Protein AF-A0A521I3H9-F1 (afdb_monomer)

Sequence (42 aa):
MYPLSYADAFAVALAQELAATVITGDPEFRAIGNIVSVDWIR

Radius of gyration: 9.41 Å; Cα contacts (8 Å, |Δi|>4): 38; chains: 1; bounding box: 20×19×24 Å

Structure (mmCIF, N/CA/C/O backbone):
data_AF-A0A521I3H9-F1
#
_entry.id   AF-A0A521I3H9-F1
#
loop_
_atom_site.group_PDB
_atom_site.id
_atom_site.type_symbol
_atom_site.label_atom_id
_atom_site.label_alt_id
_atom_site.label_comp_id
_atom_site.label_asym_id
_atom_site.label_entity_id
_atom_site.label_seq_id
_atom_site.pdbx_PDB_ins_code
_atom_site.Cartn_x
_atom_site.Cartn_y
_atom_site.Cartn_z
_atom_site.occupancy
_atom_site.B_iso_or_equiv
_atom_site.auth_seq_id
_atom_site.auth_comp_id
_atom_site.auth_asym_id
_atom_site.auth_atom_id
_atom_site.pdbx_PDB_model_num
ATOM 1 N N . MET A 1 1 ? 8.307 -13.435 8.522 1.00 46.69 1 MET A N 1
ATOM 2 C CA . MET A 1 1 ? 8.990 -12.142 8.322 1.00 46.69 1 MET A CA 1
ATOM 3 C C . MET A 1 1 ? 8.653 -11.709 6.912 1.00 46.69 1 MET A C 1
ATOM 5 O O . MET A 1 1 ? 9.013 -12.431 5.994 1.00 46.69 1 MET A O 1
ATOM 9 N N . TYR A 1 2 ? 7.867 -10.650 6.739 1.00 57.28 2 TYR A N 1
ATOM 10 C CA . TYR A 1 2 ?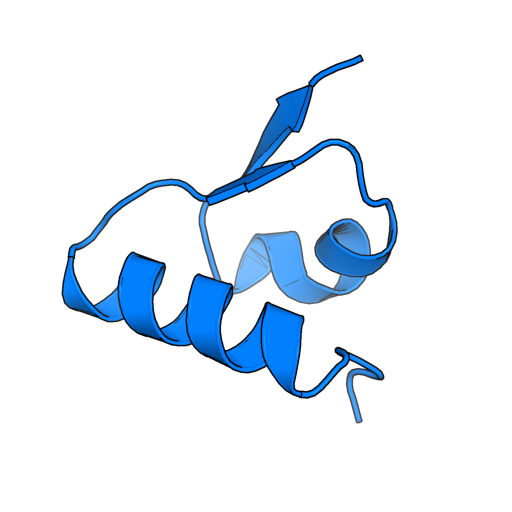 7.669 -10.068 5.412 1.00 57.28 2 TYR A CA 1
ATOM 11 C C . TYR A 1 2 ? 8.908 -9.214 5.128 1.00 57.28 2 TYR A C 1
ATOM 13 O O . TYR A 1 2 ? 9.222 -8.371 5.972 1.00 57.28 2 TYR A O 1
ATOM 21 N N . PRO A 1 3 ? 9.663 -9.446 4.043 1.00 69.69 3 PRO A N 1
ATOM 22 C CA . PRO A 1 3 ? 10.814 -8.622 3.711 1.00 69.69 3 PRO A CA 1
ATOM 23 C C . PRO A 1 3 ? 10.303 -7.352 3.031 1.00 69.69 3 PRO A C 1
ATOM 25 O O . PRO A 1 3 ? 10.533 -7.149 1.852 1.00 69.69 3 PRO A O 1
ATOM 28 N N . LEU A 1 4 ? 9.525 -6.550 3.754 1.00 79.00 4 LEU A N 1
ATOM 29 C CA . LEU A 1 4 ? 9.166 -5.226 3.277 1.00 79.00 4 LEU A CA 1
ATOM 30 C C . LEU A 1 4 ? 10.344 -4.305 3.582 1.00 79.00 4 LEU A C 1
ATOM 32 O O . LEU A 1 4 ? 10.875 -4.342 4.702 1.00 79.00 4 LEU A O 1
ATOM 36 N N . SER A 1 5 ? 10.759 -3.486 2.619 1.00 87.25 5 SER A N 1
ATOM 37 C CA . SER A 1 5 ? 11.754 -2.462 2.909 1.00 87.25 5 SER A CA 1
ATOM 38 C C . SER A 1 5 ? 11.233 -1.507 3.996 1.00 87.25 5 SER A C 1
ATOM 40 O O . SER A 1 5 ? 10.027 -1.358 4.218 1.00 87.25 5 SER A O 1
ATOM 42 N N . TYR A 1 6 ? 12.147 -0.836 4.702 1.00 88.50 6 TYR A N 1
ATOM 43 C CA . TYR A 1 6 ? 11.752 0.119 5.742 1.00 88.50 6 TYR A CA 1
ATOM 44 C C . TYR A 1 6 ? 10.911 1.276 5.174 1.00 88.50 6 TYR A C 1
ATOM 46 O O . TYR A 1 6 ? 10.005 1.760 5.846 1.00 88.50 6 TYR A O 1
ATOM 54 N N . ALA A 1 7 ? 11.171 1.691 3.929 1.00 89.88 7 ALA A N 1
ATOM 55 C CA . ALA A 1 7 ? 10.403 2.740 3.264 1.00 89.88 7 ALA A CA 1
ATOM 56 C C . ALA A 1 7 ? 8.971 2.281 2.947 1.00 89.88 7 ALA A C 1
ATOM 58 O O . ALA A 1 7 ? 8.012 2.999 3.237 1.00 89.88 7 ALA A O 1
ATOM 59 N N . ASP A 1 8 ? 8.816 1.059 2.443 1.00 91.56 8 ASP A N 1
ATOM 60 C CA . ASP A 1 8 ? 7.503 0.487 2.137 1.00 91.56 8 ASP A CA 1
ATOM 61 C C . ASP A 1 8 ? 6.663 0.305 3.400 1.00 91.56 8 ASP A C 1
ATOM 63 O O . ASP A 1 8 ? 5.454 0.536 3.387 1.00 91.56 8 ASP A O 1
ATOM 67 N N . ALA A 1 9 ? 7.300 -0.022 4.529 1.00 91.94 9 ALA A N 1
ATOM 68 C CA . ALA A 1 9 ? 6.609 -0.155 5.808 1.00 91.94 9 ALA A CA 1
ATOM 69 C C . ALA A 1 9 ? 5.954 1.164 6.250 1.00 91.94 9 ALA A C 1
ATOM 71 O O . ALA A 1 9 ? 4.844 1.140 6.783 1.00 91.94 9 ALA A O 1
ATOM 72 N N . PHE A 1 10 ? 6.582 2.314 5.980 1.00 93.81 10 PHE A N 1
ATOM 73 C CA . PHE A 1 10 ? 5.960 3.618 6.232 1.00 93.81 10 PHE A CA 1
ATOM 74 C C . PHE A 1 10 ? 4.771 3.888 5.320 1.00 93.81 10 PHE A C 1
ATOM 76 O O . PHE A 1 10 ? 3.753 4.384 5.797 1.00 93.81 10 PHE A O 1
ATOM 83 N N . ALA A 1 11 ? 4.875 3.558 4.031 1.00 93.94 11 ALA A N 1
ATOM 84 C CA . ALA A 1 11 ? 3.765 3.733 3.098 1.00 93.94 11 ALA A CA 1
ATOM 85 C C . ALA A 1 11 ? 2.541 2.910 3.532 1.00 93.94 11 ALA A C 1
ATOM 87 O O . ALA A 1 11 ? 1.420 3.419 3.542 1.00 93.94 11 ALA A O 1
ATOM 88 N N . VAL A 1 12 ? 2.766 1.666 3.966 1.00 93.81 12 VAL A N 1
ATOM 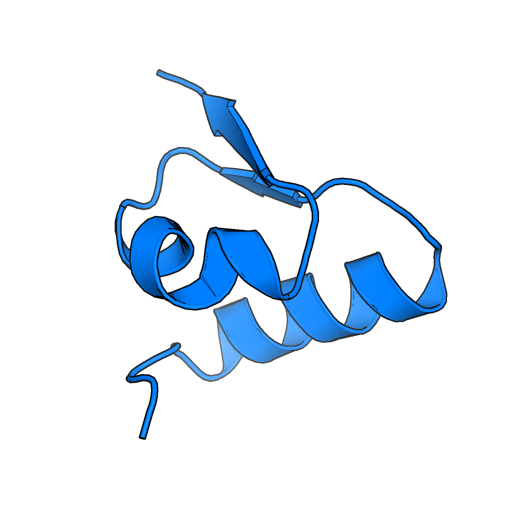89 C CA . VAL A 1 12 ? 1.718 0.791 4.510 1.00 93.81 12 VAL A CA 1
ATOM 90 C C . VAL A 1 12 ? 1.121 1.368 5.789 1.00 93.81 12 VAL A C 1
ATOM 92 O O . VAL A 1 12 ? -0.099 1.470 5.889 1.00 93.81 12 VAL A O 1
ATOM 95 N N . ALA A 1 13 ? 1.958 1.760 6.753 1.00 94.81 13 ALA A N 1
ATOM 96 C CA . ALA A 1 13 ? 1.490 2.295 8.030 1.00 94.81 13 ALA A CA 1
ATOM 97 C C . ALA A 1 13 ? 0.647 3.566 7.838 1.00 94.81 13 ALA A C 1
ATOM 99 O O . ALA A 1 13 ? -0.430 3.686 8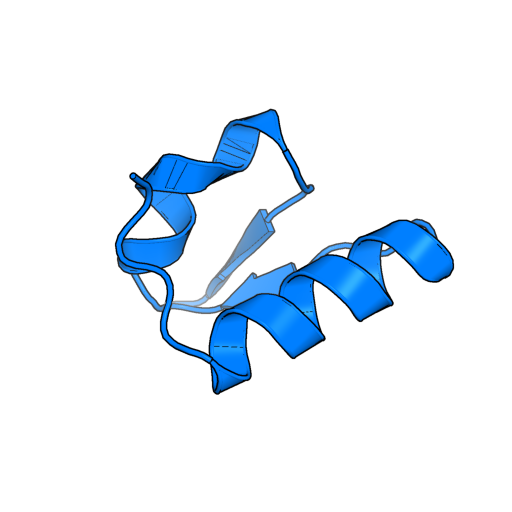.417 1.00 94.81 13 ALA A O 1
ATOM 100 N N . LEU A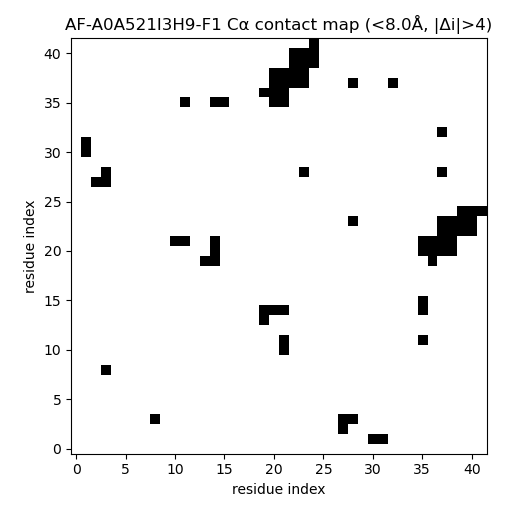 1 14 ? 1.088 4.470 6.959 1.00 96.12 14 LEU A N 1
ATOM 101 C CA . LEU A 1 14 ? 0.349 5.685 6.626 1.00 96.12 14 LEU A CA 1
ATOM 102 C C . LEU A 1 14 ? -0.990 5.372 5.944 1.00 96.12 14 LEU A C 1
ATOM 104 O O . LEU A 1 14 ? -2.009 5.979 6.267 1.00 96.12 14 LEU A O 1
ATOM 108 N N . ALA A 1 15 ? -1.011 4.410 5.019 1.00 96.25 15 ALA A N 1
ATOM 109 C CA . ALA A 1 15 ? -2.248 3.998 4.365 1.00 96.25 15 ALA A CA 1
ATOM 110 C C . ALA A 1 15 ? -3.247 3.387 5.358 1.00 96.25 15 ALA A C 1
ATOM 112 O O . ALA A 1 15 ? -4.441 3.658 5.263 1.00 96.25 15 ALA A O 1
ATOM 113 N N . GLN A 1 16 ? -2.776 2.623 6.347 1.00 94.75 16 GLN 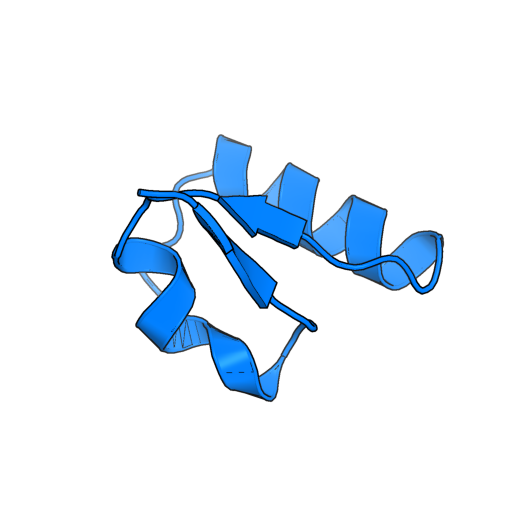A N 1
ATOM 114 C CA . GLN A 1 16 ? -3.627 2.105 7.420 1.00 94.75 16 GLN A CA 1
ATOM 115 C C . GLN A 1 16 ? -4.186 3.223 8.307 1.00 94.75 16 GLN A C 1
ATOM 117 O O . GLN A 1 16 ? -5.383 3.224 8.590 1.00 94.75 16 GLN A O 1
ATOM 122 N N . GLU A 1 17 ? -3.350 4.185 8.710 1.00 97.12 17 GLU A N 1
ATOM 123 C CA . GLU A 1 17 ? -3.762 5.323 9.543 1.00 97.12 17 GLU A CA 1
ATOM 124 C C . GLU A 1 17 ? -4.838 6.178 8.860 1.00 97.12 17 GLU A C 1
ATOM 126 O O . GLU A 1 17 ? -5.799 6.609 9.496 1.00 97.12 17 GLU A O 1
ATOM 131 N N . LEU A 1 18 ? -4.709 6.377 7.548 1.00 97.06 18 LEU A N 1
ATOM 132 C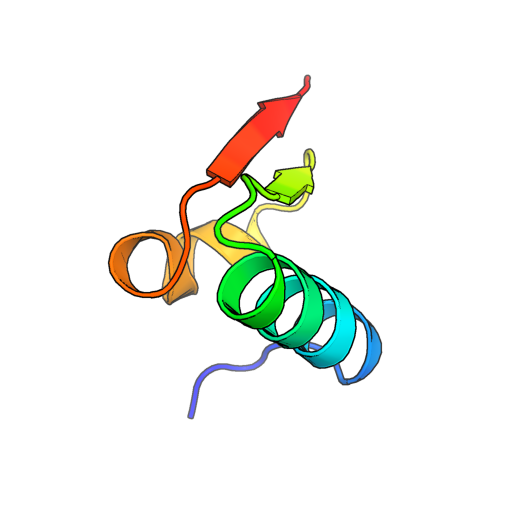 CA . LEU A 1 18 ? -5.626 7.198 6.758 1.00 97.06 18 LEU A CA 1
ATOM 133 C C . LEU A 1 18 ? -6.788 6.413 6.131 1.00 97.06 18 LEU A C 1
ATOM 135 O O . LEU A 1 18 ? -7.580 7.004 5.398 1.00 97.06 18 LEU A O 1
ATOM 139 N N . ALA A 1 19 ? -6.886 5.099 6.373 1.00 95.75 19 ALA A N 1
ATOM 140 C CA . ALA A 1 19 ? -7.795 4.194 5.661 1.00 95.75 19 ALA A CA 1
ATOM 141 C C . ALA A 1 19 ? -7.720 4.353 4.122 1.00 95.75 19 ALA A C 1
ATOM 143 O O . ALA A 1 19 ? -8.728 4.304 3.413 1.00 95.75 19 ALA A O 1
ATOM 144 N N . ALA A 1 20 ? -6.509 4.575 3.613 1.00 95.81 20 ALA A N 1
ATOM 145 C CA . ALA A 1 20 ? -6.210 4.828 2.212 1.00 95.81 20 ALA A CA 1
ATOM 146 C C . ALA A 1 20 ? -5.759 3.555 1.473 1.00 95.81 20 ALA A C 1
ATOM 148 O O . ALA A 1 20 ? -5.522 2.500 2.062 1.00 95.81 20 ALA A O 1
ATOM 149 N N . THR A 1 21 ? -5.643 3.663 0.148 1.00 95.56 21 THR A N 1
ATOM 150 C CA . THR A 1 21 ? -5.128 2.600 -0.729 1.00 95.56 21 THR A CA 1
ATOM 151 C C . THR A 1 21 ? -3.711 2.948 -1.168 1.00 95.56 21 THR A C 1
ATOM 153 O O . THR A 1 21 ? -3.457 4.070 -1.605 1.00 95.56 21 THR A O 1
ATOM 156 N N . VAL A 1 22 ? -2.788 1.993 -1.057 1.00 95.12 22 VAL A N 1
ATOM 157 C CA . VAL A 1 22 ? -1.424 2.142 -1.572 1.00 95.12 22 VAL A CA 1
ATOM 158 C C . VAL A 1 22 ? -1.453 1.949 -3.083 1.00 95.12 22 VAL A C 1
ATOM 160 O O . VAL A 1 22 ? -1.947 0.933 -3.557 1.00 95.12 22 VAL A O 1
ATOM 163 N N . ILE A 1 23 ? -0.905 2.895 -3.842 1.00 95.12 23 ILE A N 1
ATOM 164 C CA . ILE A 1 23 ? -0.770 2.771 -5.296 1.00 95.12 23 ILE A CA 1
ATOM 165 C C . ILE A 1 23 ? 0.695 2.481 -5.610 1.00 95.12 23 ILE A C 1
ATOM 167 O O . ILE A 1 23 ? 1.559 3.304 -5.307 1.00 95.12 23 ILE A O 1
ATOM 171 N N . THR A 1 24 ? 0.994 1.322 -6.191 1.00 94.06 24 THR A N 1
ATOM 172 C CA . THR A 1 24 ? 2.378 0.933 -6.504 1.00 94.06 24 THR A CA 1
ATOM 173 C C . THR A 1 24 ? 2.456 -0.069 -7.655 1.00 94.06 24 THR A C 1
ATOM 175 O O . THR A 1 24 ? 1.508 -0.802 -7.931 1.00 94.06 24 THR A O 1
ATOM 178 N N . GLY A 1 25 ? 3.590 -0.079 -8.356 1.00 93.75 25 GLY A N 1
ATOM 179 C CA . GLY A 1 25 ? 3.954 -1.123 -9.321 1.00 93.75 25 GLY A CA 1
ATOM 180 C C . GLY A 1 25 ? 4.879 -2.187 -8.721 1.00 93.75 25 GLY A C 1
ATOM 181 O O . GLY A 1 25 ? 5.253 -3.136 -9.410 1.00 93.75 25 GLY A O 1
ATOM 182 N N . ASP A 1 26 ? 5.267 -2.033 -7.451 1.00 92.38 26 ASP A N 1
ATOM 183 C CA . ASP A 1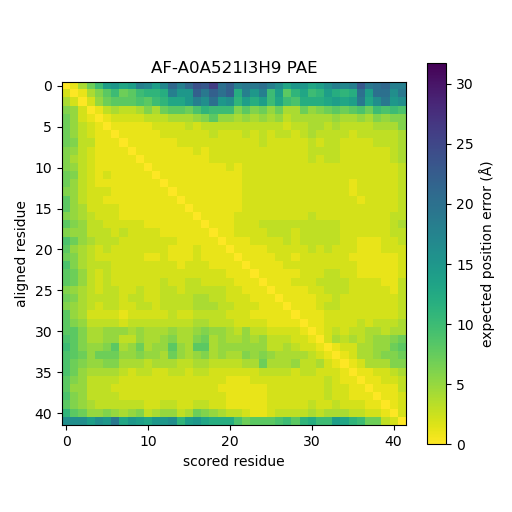 26 ? 6.259 -2.881 -6.801 1.00 92.38 26 ASP A CA 1
ATOM 184 C C . ASP A 1 26 ? 5.670 -4.248 -6.399 1.00 92.38 26 ASP A C 1
ATOM 186 O O . ASP A 1 26 ? 4.784 -4.316 -5.535 1.00 92.38 26 ASP A O 1
ATOM 190 N N . PRO A 1 27 ? 6.145 -5.365 -6.987 1.00 89.94 27 PRO A N 1
ATOM 191 C CA . PRO A 1 27 ? 5.630 -6.693 -6.684 1.00 89.94 27 PRO A CA 1
ATOM 192 C C . PRO A 1 27 ? 5.837 -7.135 -5.226 1.00 89.94 27 PRO A C 1
ATOM 194 O O . PRO A 1 27 ? 5.146 -8.069 -4.810 1.00 89.94 27 PRO A O 1
ATOM 197 N N . GLU A 1 28 ? 6.708 -6.497 -4.437 1.00 89.06 28 GLU A N 1
ATOM 198 C CA . GLU A 1 28 ? 6.896 -6.810 -3.012 1.00 89.06 28 GLU A CA 1
ATOM 199 C C . GLU A 1 28 ? 5.596 -6.653 -2.204 1.00 89.06 28 GLU A C 1
ATOM 201 O O . GLU A 1 28 ? 5.316 -7.445 -1.297 1.00 89.06 28 GLU A O 1
ATOM 206 N N . PHE A 1 29 ? 4.714 -5.733 -2.614 1.00 90.44 29 PHE A N 1
ATOM 207 C CA . PHE A 1 29 ? 3.418 -5.510 -1.964 1.00 90.44 29 PHE A CA 1
ATOM 208 C C . PHE A 1 29 ? 2.433 -6.677 -2.131 1.00 90.44 29 PHE A C 1
ATOM 210 O O . PHE A 1 29 ? 1.455 -6.776 -1.387 1.00 90.44 29 PHE A O 1
ATOM 217 N N . ARG A 1 30 ? 2.695 -7.630 -3.038 1.00 88.19 30 ARG A N 1
ATOM 218 C CA . ARG A 1 30 ? 1.869 -8.845 -3.178 1.00 88.19 30 ARG A CA 1
ATOM 219 C C . ARG A 1 30 ? 1.912 -9.713 -1.925 1.00 88.19 30 ARG A C 1
ATOM 221 O O . ARG A 1 30 ? 0.937 -10.403 -1.644 1.00 88.19 30 ARG A O 1
ATOM 228 N N . ALA A 1 31 ? 3.008 -9.665 -1.167 1.00 84.94 31 ALA A N 1
ATOM 229 C CA . ALA A 1 31 ? 3.153 -10.426 0.070 1.00 84.94 31 ALA A CA 1
ATOM 230 C C . ALA A 1 31 ? 2.269 -9.890 1.211 1.00 84.94 31 ALA A C 1
ATOM 232 O O . ALA A 1 31 ? 2.021 -10.612 2.171 1.00 84.94 31 ALA A O 1
ATOM 233 N N . ILE A 1 32 ? 1.793 -8.645 1.103 1.00 84.31 32 ILE A N 1
ATOM 234 C CA . ILE A 1 32 ? 1.040 -7.941 2.150 1.00 84.31 32 ILE A CA 1
ATOM 235 C C . ILE A 1 32 ? -0.331 -7.435 1.678 1.00 84.31 32 ILE A C 1
ATOM 237 O O . ILE A 1 32 ? -0.967 -6.654 2.383 1.00 84.31 32 ILE A O 1
ATOM 241 N N 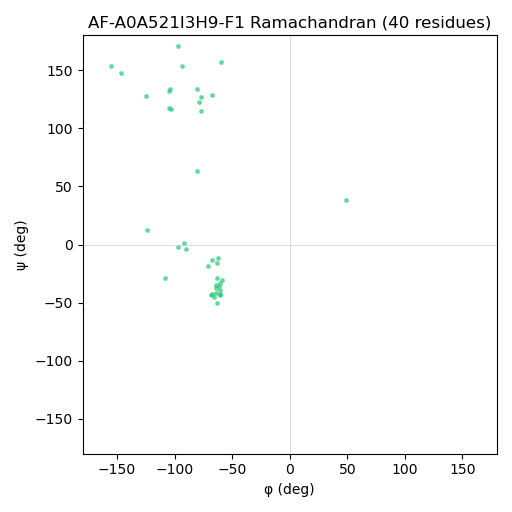. GLY A 1 33 ? -0.822 -7.878 0.516 1.00 79.50 33 GLY A N 1
ATOM 242 C CA . GLY A 1 33 ? -2.106 -7.422 -0.050 1.00 79.50 33 GLY A CA 1
ATOM 243 C C . GLY A 1 33 ? -3.339 -7.754 0.807 1.00 79.50 33 GLY A C 1
ATOM 244 O O . GLY A 1 33 ? -4.427 -7.245 0.579 1.00 79.50 33 GLY A O 1
ATOM 245 N N . ASN A 1 34 ? -3.171 -8.605 1.813 1.00 84.38 34 ASN A N 1
ATOM 246 C CA . ASN A 1 34 ? -4.144 -8.953 2.845 1.00 84.38 34 ASN A CA 1
ATOM 247 C C . ASN A 1 34 ? -4.072 -8.048 4.095 1.00 84.38 34 ASN A C 1
ATOM 249 O O . ASN A 1 34 ? -4.887 -8.208 5.000 1.00 84.38 34 ASN A O 1
ATOM 253 N N . ILE A 1 35 ? -3.111 -7.121 4.162 1.00 86.50 35 ILE A N 1
ATOM 254 C CA . ILE A 1 35 ? -2.866 -6.211 5.298 1.00 86.50 35 ILE A CA 1
ATOM 255 C C . ILE A 1 35 ? -3.266 -4.766 4.961 1.00 86.50 35 ILE A C 1
ATOM 257 O O . ILE A 1 35 ? -3.638 -3.999 5.852 1.00 86.50 35 ILE A O 1
ATOM 261 N N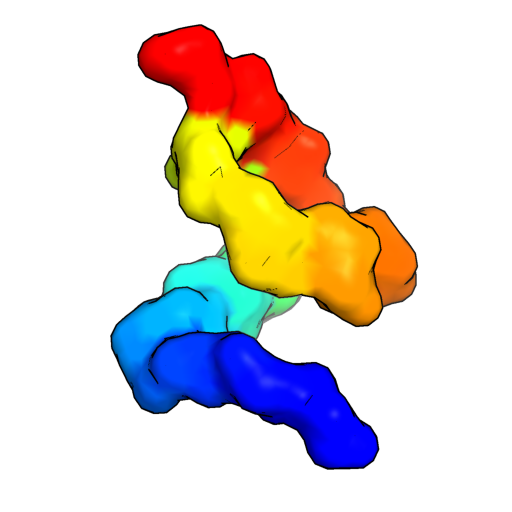 . VAL A 1 36 ? -3.196 -4.393 3.684 1.00 92.00 36 VAL A N 1
ATOM 262 C CA . VAL A 1 36 ? -3.544 -3.062 3.179 1.00 92.00 36 VAL A CA 1
ATOM 263 C C . VAL A 1 36 ? -4.131 -3.182 1.775 1.00 92.00 36 VAL A C 1
ATOM 265 O O . VAL A 1 36 ? -3.744 -4.067 1.012 1.00 92.00 36 VAL A O 1
ATOM 268 N N . SER A 1 37 ? -5.059 -2.292 1.424 1.00 94.50 37 SER A N 1
ATOM 269 C CA . SER A 1 37 ? -5.566 -2.186 0.055 1.00 94.50 37 SER A CA 1
ATOM 270 C C . SER A 1 37 ? -4.459 -1.683 -0.868 1.00 94.50 37 SER A C 1
ATOM 272 O O . SER A 1 37 ? -3.841 -0.655 -0.584 1.00 94.50 37 SER A O 1
ATOM 274 N N . VAL A 1 38 ? -4.234 -2.387 -1.979 1.00 94.44 38 VAL A N 1
ATOM 275 C CA . VAL A 1 38 ? -3.230 -2.020 -2.986 1.00 94.44 38 VAL A CA 1
ATOM 276 C C . VAL A 1 38 ? -3.889 -1.896 -4.355 1.00 94.44 38 VAL A C 1
ATOM 278 O O . VAL A 1 38 ? -4.553 -2.833 -4.804 1.00 94.44 38 VAL A O 1
ATOM 281 N N . ASP A 1 39 ? -3.673 -0.761 -5.015 1.00 95.31 39 ASP A N 1
ATOM 282 C CA . ASP A 1 39 ? -3.989 -0.543 -6.425 1.00 95.31 39 ASP A CA 1
ATOM 283 C C . ASP A 1 39 ? -2.703 -0.596 -7.259 1.00 95.31 39 ASP A C 1
ATOM 285 O O . ASP A 1 39 ? -1.667 -0.029 -6.898 1.00 95.31 39 ASP A O 1
ATOM 289 N N . TRP A 1 40 ? -2.759 -1.329 -8.364 1.00 94.31 40 TRP A N 1
ATOM 290 C CA . TRP A 1 40 ? -1.579 -1.740 -9.114 1.00 94.31 40 TRP A CA 1
ATOM 291 C C . TRP A 1 40 ? -1.410 -0.891 -10.363 1.00 94.31 40 TRP A C 1
ATOM 293 O O . TRP A 1 40 ? -2.219 -0.963 -11.291 1.00 94.31 40 TRP A O 1
ATOM 303 N N . ILE A 1 41 ? -0.312 -0.140 -10.413 1.00 94.00 41 ILE A N 1
ATOM 304 C CA . ILE A 1 41 ? 0.084 0.607 -11.610 1.00 94.00 41 ILE A CA 1
ATOM 305 C C . ILE A 1 41 ? 1.051 -0.203 -12.475 1.00 94.00 41 ILE A C 1
ATOM 307 O O . ILE A 1 41 ? 1.720 -1.123 -12.002 1.00 94.00 41 ILE A O 1
ATOM 311 N N . ARG A 1 42 ? 1.040 0.114 -13.771 1.00 75.81 42 ARG A N 1
ATOM 312 C CA . ARG A 1 42 ? 1.776 -0.593 -14.821 1.00 75.81 42 ARG A CA 1
ATOM 313 C C . ARG A 1 42 ? 3.203 -0.095 -14.983 1.00 75.81 42 ARG A C 1
ATOM 315 O O . ARG A 1 42 ? 3.408 1.127 -14.820 1.00 75.81 42 ARG A O 1
#

Foldseek 3Di:
DLPDPPVVVVLLVVCVVVVHEAEEQDCSCVVVCVPGHYDHDD

Mean predicted aligned error: 3.66 Å

pLDDT: mean 88.92, std 10.26, range [46.69, 97.12]

Nearest PDB structures (foldseek):
  7e8k-assembly2_C  TM=7.316E-01  e=1.199E+00  Planctomycetes bacterium GWF2_40_8
  8kda-assembly1_B  TM=6.871E-01  e=1.483E+00  Hydrogenobacter thermophilus TK-6

Secondary structure (DSSP, 8-state):
-----HHHHHHHHHHHHTT--EEE--GGGGGGTTTS-EEEP-

Solvent-accessible surface area (backbone atoms only — not comparable to full-atom values): 2735 Å² total; per-residue (Å²): 133,81,91,62,53,77,70,54,50,49,56,52,52,52,22,62,74,67,74,44,68,44,76,47,67,63,73,74,52,68,83,44,54,92,78,44,54,70,45,80,51,132